Protein AF-A0A955MVJ2-F1 (afdb_monomer_lite)

Structure (mmCIF, N/CA/C/O backbone):
data_AF-A0A955MVJ2-F1
#
_entry.id   AF-A0A955MVJ2-F1
#
loop_
_atom_site.group_PDB
_atom_site.id
_atom_site.type_symbol
_atom_site.label_atom_id
_atom_site.label_alt_id
_atom_site.label_comp_id
_atom_site.label_asym_id
_atom_site.label_entity_id
_atom_site.label_seq_id
_atom_site.pdbx_PDB_ins_code
_atom_site.Cartn_x
_atom_site.Cartn_y
_atom_site.Cartn_z
_atom_site.occupancy
_atom_site.B_iso_or_equiv
_atom_site.auth_seq_id
_atom_site.auth_comp_id
_atom_site.auth_asym_id
_atom_site.auth_atom_id
_atom_site.pdbx_PDB_model_num
ATOM 1 N N . ARG A 1 1 ? -5.501 -61.114 39.879 1.00 39.62 1 ARG A N 1
ATOM 2 C CA . ARG A 1 1 ? -4.086 -61.482 40.122 1.00 39.62 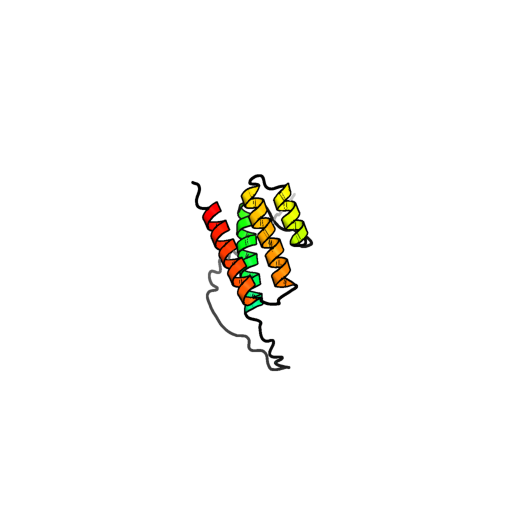1 ARG A CA 1
ATOM 3 C C . ARG A 1 1 ? -3.489 -61.675 38.732 1.00 39.62 1 ARG A C 1
ATOM 5 O O . ARG A 1 1 ? -4.021 -62.523 38.042 1.00 39.62 1 ARG A O 1
ATOM 12 N N . GLU A 1 2 ? -2.582 -60.882 38.176 1.00 45.25 2 GLU A N 1
ATOM 13 C CA . GLU A 1 2 ? -1.687 -59.824 38.658 1.00 45.25 2 GLU A CA 1
ATOM 14 C C . GLU A 1 2 ? -1.515 -58.774 37.541 1.00 45.25 2 GLU A C 1
ATOM 16 O O . GLU A 1 2 ? -1.707 -59.069 36.364 1.00 45.25 2 GLU A O 1
ATOM 21 N N . ILE A 1 3 ? -1.203 -57.543 37.942 1.00 50.28 3 ILE A N 1
ATOM 22 C CA . ILE A 1 3 ? -0.904 -56.389 37.089 1.00 50.28 3 ILE A CA 1
ATOM 23 C C . ILE A 1 3 ? 0.621 -56.304 36.984 1.00 50.28 3 ILE A C 1
ATOM 25 O O . ILE A 1 3 ? 1.287 -56.362 38.015 1.00 50.28 3 ILE A O 1
ATOM 29 N N . ALA A 1 4 ? 1.167 -56.084 35.789 1.00 41.41 4 ALA A N 1
ATOM 30 C CA . ALA A 1 4 ? 2.525 -55.568 35.638 1.00 41.41 4 ALA A CA 1
ATOM 31 C C . ALA A 1 4 ? 2.567 -54.535 34.506 1.00 41.41 4 ALA A C 1
ATOM 33 O O . ALA A 1 4 ? 2.541 -54.847 33.319 1.00 41.41 4 ALA A O 1
ATOM 34 N N . ILE A 1 5 ? 2.571 -53.283 34.950 1.00 47.62 5 ILE A N 1
ATOM 35 C CA . ILE A 1 5 ? 2.797 -52.049 34.208 1.00 47.62 5 ILE A CA 1
ATOM 36 C C . ILE A 1 5 ? 4.306 -51.921 33.978 1.00 47.62 5 ILE A C 1
ATOM 38 O O . ILE A 1 5 ? 5.084 -52.115 34.909 1.00 47.62 5 ILE A O 1
ATOM 42 N N . GLY A 1 6 ? 4.717 -51.553 32.767 1.00 37.38 6 GLY A N 1
ATOM 43 C CA . GLY A 1 6 ? 6.115 -51.277 32.441 1.00 37.38 6 GLY A CA 1
ATOM 44 C C . GLY A 1 6 ? 6.240 -50.110 31.473 1.00 37.38 6 GLY A C 1
ATOM 45 O O . GLY A 1 6 ? 6.505 -50.309 30.293 1.00 37.38 6 GLY A O 1
ATOM 46 N N . SER A 1 7 ? 6.013 -48.895 31.973 1.00 43.94 7 SER A N 1
ATOM 47 C CA . SER A 1 7 ? 6.317 -47.638 31.286 1.00 43.94 7 SER A CA 1
ATOM 48 C C . SER A 1 7 ? 7.829 -47.422 31.217 1.00 43.94 7 SER A C 1
ATOM 50 O O . SER A 1 7 ? 8.493 -47.413 32.250 1.00 43.94 7 SER A O 1
ATOM 52 N N . ALA A 1 8 ? 8.363 -47.155 30.026 1.00 51.00 8 ALA A N 1
ATOM 53 C CA . ALA A 1 8 ? 9.701 -46.595 29.857 1.00 51.00 8 ALA A CA 1
ATOM 54 C C . ALA A 1 8 ? 9.610 -45.348 28.971 1.00 51.00 8 ALA A C 1
ATOM 56 O O . ALA A 1 8 ? 9.679 -45.409 27.746 1.00 51.00 8 ALA A O 1
ATOM 57 N N . ILE A 1 9 ? 9.410 -44.205 29.627 1.00 50.03 9 ILE A N 1
ATOM 58 C CA . ILE A 1 9 ? 9.608 -42.875 29.053 1.00 50.03 9 ILE A CA 1
ATOM 59 C C . ILE A 1 9 ? 11.099 -42.575 29.201 1.00 50.03 9 ILE A C 1
ATOM 61 O O . ILE A 1 9 ? 11.569 -42.317 30.307 1.00 50.03 9 ILE A O 1
ATOM 65 N N . LEU A 1 10 ? 11.846 -42.610 28.100 1.00 49.31 10 LEU A N 1
ATOM 66 C CA . LEU A 1 10 ? 13.185 -42.030 28.041 1.00 49.31 10 LEU A CA 1
ATOM 67 C C . LEU A 1 10 ? 13.088 -40.683 27.336 1.00 49.31 10 LEU A C 1
ATOM 69 O O . LEU A 1 10 ? 13.036 -40.587 26.112 1.00 49.31 10 LEU A O 1
ATOM 73 N N . GLY A 1 11 ? 13.016 -39.639 28.159 1.00 40.03 11 GLY A N 1
ATOM 74 C CA . GLY A 1 11 ? 13.183 -38.262 27.734 1.00 40.03 11 GLY A CA 1
ATOM 75 C C . GLY A 1 11 ? 14.628 -38.009 27.321 1.00 40.03 11 GLY A C 1
ATOM 76 O O . GLY A 1 11 ? 15.557 -38.258 28.085 1.00 40.03 11 GLY A O 1
ATOM 77 N N . ALA A 1 12 ? 14.807 -37.468 26.123 1.00 44.81 12 ALA A N 1
ATOM 78 C CA . ALA A 1 12 ? 16.057 -36.864 25.694 1.00 44.81 12 ALA A CA 1
ATOM 79 C C . ALA A 1 12 ? 15.765 -35.419 25.278 1.00 44.81 12 ALA A C 1
ATOM 81 O O . ALA A 1 12 ? 15.450 -35.124 24.127 1.00 44.81 12 ALA A O 1
ATOM 82 N N . VAL A 1 13 ? 15.844 -34.511 26.251 1.00 45.72 13 VAL A N 1
ATOM 83 C CA . VAL A 1 13 ? 15.944 -33.073 25.998 1.00 45.72 13 VAL A CA 1
ATOM 84 C C . VAL A 1 13 ? 17.349 -32.816 25.465 1.00 45.72 13 VAL A C 1
ATOM 86 O O . VAL A 1 13 ? 18.327 -32.937 26.198 1.00 45.72 13 VAL A O 1
ATOM 89 N N . THR A 1 14 ? 17.462 -32.466 24.187 1.00 54.25 14 THR A N 1
ATOM 90 C CA . THR A 1 14 ? 18.704 -31.942 23.610 1.00 54.25 14 THR A CA 1
ATOM 91 C C . THR A 1 14 ? 18.475 -30.503 23.175 1.00 54.25 14 THR A C 1
ATOM 93 O O . THR A 1 14 ? 17.843 -30.212 22.164 1.00 54.25 14 THR A O 1
ATOM 96 N N . VAL A 1 15 ? 18.987 -29.578 23.987 1.00 51.84 15 VAL A N 1
ATOM 97 C CA . VAL A 1 15 ? 19.085 -28.157 23.653 1.00 51.84 15 VAL A CA 1
ATOM 98 C C . VAL A 1 15 ? 20.330 -27.981 22.786 1.00 51.84 15 VAL A C 1
ATOM 100 O O . VAL A 1 15 ? 21.439 -27.851 23.298 1.00 51.84 15 VAL A O 1
ATOM 103 N N . ALA A 1 16 ? 20.164 -28.002 21.466 1.00 52.69 16 ALA A N 1
ATOM 104 C CA . ALA A 1 16 ? 21.231 -27.641 20.539 1.00 52.69 16 ALA A CA 1
ATOM 105 C C . ALA A 1 16 ? 21.176 -26.132 20.257 1.00 52.69 16 ALA A C 1
ATOM 107 O O . ALA A 1 16 ? 20.513 -25.665 19.330 1.00 52.69 16 ALA A O 1
ATOM 108 N N . LEU A 1 17 ? 21.889 -25.361 21.084 1.00 49.47 17 LEU A N 1
ATOM 109 C CA . LEU A 1 17 ? 22.369 -24.035 20.707 1.00 49.47 17 LEU A CA 1
ATOM 110 C C . LEU A 1 17 ? 23.303 -24.175 19.499 1.00 49.47 17 LEU A C 1
ATOM 112 O O . LEU A 1 17 ? 24.316 -24.863 19.577 1.00 49.47 17 LEU A O 1
ATOM 116 N N . GLY A 1 18 ? 23.027 -23.427 18.432 1.00 43.53 18 GLY A N 1
ATOM 117 C CA . GLY A 1 18 ? 24.069 -23.037 17.487 1.00 43.53 18 GLY A CA 1
ATOM 118 C C . GLY A 1 18 ? 23.711 -23.216 16.023 1.00 43.53 18 GLY A C 1
ATOM 119 O O . GLY A 1 18 ? 24.078 -24.207 15.410 1.00 43.53 18 GLY A O 1
ATOM 120 N N . TRP A 1 19 ? 23.165 -22.166 15.410 1.00 46.56 19 TRP A N 1
ATOM 121 C CA . TRP A 1 19 ? 23.486 -21.891 14.011 1.00 46.56 19 TRP A CA 1
ATOM 122 C C . TRP A 1 19 ? 23.661 -20.401 13.762 1.00 46.56 19 TRP A C 1
ATOM 124 O O . TRP A 1 19 ? 22.758 -19.664 13.377 1.00 46.56 19 TRP A O 1
ATOM 134 N N . LYS A 1 20 ? 24.905 -19.967 13.964 1.00 48.31 20 LYS A N 1
ATOM 135 C CA . LYS A 1 20 ? 25.436 -18.721 13.431 1.00 48.31 20 LYS A CA 1
ATOM 136 C C . LYS A 1 20 ? 26.476 -19.090 12.365 1.00 48.31 20 LYS A C 1
ATOM 138 O O . LYS A 1 20 ? 27.531 -19.611 12.692 1.00 48.31 20 LYS A O 1
ATOM 143 N N . ARG A 1 21 ? 26.169 -18.710 11.118 1.00 49.00 21 ARG A N 1
ATOM 144 C CA . ARG A 1 21 ? 27.084 -18.357 10.004 1.00 49.00 21 ARG A CA 1
ATOM 145 C C . ARG A 1 21 ? 27.802 -19.450 9.172 1.00 49.00 21 ARG A C 1
ATOM 147 O O . ARG A 1 21 ? 28.830 -19.964 9.578 1.00 49.00 21 ARG A O 1
ATOM 154 N N . ARG A 1 22 ? 27.391 -19.462 7.882 1.00 52.75 22 ARG A N 1
ATOM 155 C CA . ARG A 1 22 ? 28.153 -19.616 6.604 1.00 52.75 22 ARG A CA 1
ATOM 156 C C . ARG A 1 22 ? 28.787 -21.011 6.355 1.00 52.75 22 ARG A C 1
ATOM 158 O O . ARG A 1 22 ? 29.493 -21.509 7.205 1.00 52.75 22 ARG A O 1
ATOM 165 N N . ARG A 1 23 ? 28.674 -21.682 5.196 1.00 46.91 23 ARG A N 1
ATOM 166 C CA . ARG A 1 23 ? 28.853 -21.251 3.791 1.00 46.91 23 ARG A CA 1
ATOM 167 C C . ARG A 1 23 ? 28.275 -22.276 2.783 1.00 46.91 23 ARG A C 1
ATOM 169 O O . ARG A 1 23 ? 28.371 -23.472 3.007 1.00 46.91 23 ARG A O 1
ATOM 176 N N . LYS A 1 24 ? 27.856 -21.728 1.632 1.00 44.41 24 LYS A N 1
ATOM 177 C CA . LYS A 1 24 ? 27.975 -22.196 0.228 1.00 44.41 24 LYS A CA 1
ATOM 178 C C . LYS A 1 24 ? 27.460 -23.596 -0.164 1.00 44.41 24 LYS A C 1
ATOM 180 O O . LYS A 1 24 ? 28.114 -24.599 0.084 1.00 44.41 24 LYS A O 1
ATOM 185 N N . LYS A 1 25 ? 26.420 -23.614 -1.006 1.00 42.38 25 LYS A N 1
ATOM 186 C CA . LYS A 1 25 ? 26.303 -24.580 -2.110 1.00 42.38 25 LYS A CA 1
ATOM 187 C C . LYS A 1 25 ? 26.376 -23.807 -3.428 1.00 42.38 25 LYS A C 1
ATOM 189 O O . LYS A 1 25 ? 25.528 -22.965 -3.692 1.00 42.38 25 LYS A O 1
ATOM 194 N N . VAL A 1 26 ? 27.442 -24.050 -4.184 1.00 49.91 26 VAL A N 1
ATOM 195 C CA . VAL A 1 26 ? 27.599 -23.633 -5.582 1.00 49.91 26 VAL A CA 1
ATOM 196 C C . VAL A 1 26 ? 26.963 -24.742 -6.422 1.00 49.91 26 VAL A C 1
ATOM 198 O O . VAL A 1 26 ? 27.322 -25.904 -6.237 1.00 49.91 26 VAL A O 1
ATOM 201 N N . LEU A 1 27 ? 26.001 -24.404 -7.280 1.00 51.56 27 LE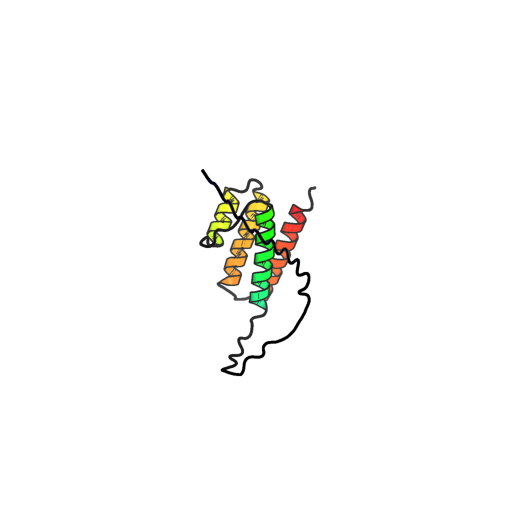U A N 1
ATOM 202 C CA . LEU A 1 27 ? 25.417 -25.309 -8.277 1.00 51.56 27 LEU A CA 1
ATOM 203 C C . LEU A 1 27 ? 25.922 -24.896 -9.674 1.00 51.56 27 LEU A C 1
ATOM 205 O O . LEU A 1 27 ? 26.070 -23.694 -9.907 1.00 51.56 27 LEU A O 1
ATOM 209 N N . PRO A 1 28 ? 26.227 -25.847 -10.577 1.00 43.50 28 PRO A N 1
ATOM 210 C CA . PRO A 1 28 ? 26.865 -25.551 -11.855 1.00 43.50 28 PRO A CA 1
ATOM 211 C C . PRO A 1 28 ? 25.866 -25.141 -12.953 1.00 43.50 28 PRO A C 1
ATOM 213 O O . PRO A 1 28 ? 24.855 -25.801 -13.166 1.00 43.50 28 PRO A O 1
ATOM 216 N N . VAL A 1 29 ? 26.228 -24.036 -13.614 1.00 49.28 29 VAL A N 1
ATOM 217 C CA . VAL A 1 29 ? 25.998 -23.572 -14.998 1.00 49.28 29 VAL A CA 1
ATOM 218 C C . VAL A 1 29 ? 24.842 -24.197 -15.794 1.00 49.28 29 VAL A C 1
ATOM 220 O O . VAL A 1 29 ? 24.900 -25.349 -16.218 1.00 49.28 29 VAL A O 1
ATOM 223 N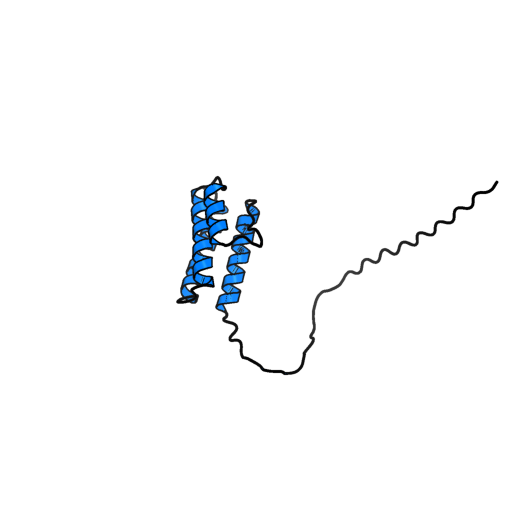 N . GLY A 1 30 ? 23.869 -23.351 -16.141 1.00 37.41 30 GLY A N 1
ATOM 224 C CA . GLY A 1 30 ? 22.875 -23.609 -17.180 1.00 37.41 30 GLY A CA 1
ATOM 225 C C . GLY A 1 30 ? 22.057 -22.354 -17.468 1.00 37.41 30 GLY A C 1
ATOM 226 O O . GLY A 1 30 ? 21.030 -22.142 -16.837 1.00 37.41 30 GLY A O 1
ATOM 227 N N . VAL A 1 31 ? 22.534 -21.546 -18.421 1.00 39.03 31 VAL A N 1
ATOM 228 C CA . VAL A 1 31 ? 21.912 -20.307 -18.923 1.00 39.03 31 VAL A CA 1
ATOM 229 C C . VAL A 1 31 ? 21.830 -19.199 -17.862 1.00 39.03 31 VAL A C 1
ATOM 231 O O . VAL A 1 31 ? 20.803 -18.995 -17.216 1.00 39.03 31 VAL A O 1
ATOM 234 N N . GLU A 1 32 ? 22.912 -18.426 -17.721 1.00 41.66 32 GLU A N 1
ATOM 235 C CA . GLU A 1 32 ? 22.792 -17.029 -17.288 1.00 41.66 32 GLU A CA 1
ATOM 236 C C . GLU A 1 32 ? 21.971 -16.300 -18.355 1.00 41.66 32 GLU A C 1
ATOM 238 O O . GLU A 1 32 ? 22.485 -15.695 -19.289 1.00 41.66 32 GLU A O 1
ATOM 243 N N . VAL A 1 33 ? 20.648 -16.376 -18.225 1.00 40.38 33 VAL A N 1
ATOM 244 C CA . VAL A 1 33 ? 19.871 -15.176 -18.471 1.00 40.38 33 VAL A CA 1
ATOM 245 C C . VAL A 1 33 ? 20.373 -14.252 -17.376 1.00 40.38 33 VAL A C 1
ATOM 247 O O . VAL A 1 33 ? 20.063 -14.482 -16.203 1.00 40.38 33 VAL A O 1
ATOM 250 N N . GLU A 1 34 ? 21.200 -13.268 -17.725 1.00 41.00 34 GLU A N 1
ATOM 251 C CA . GLU A 1 34 ? 21.235 -12.023 -16.970 1.00 41.00 34 GLU A CA 1
ATOM 252 C C . GLU A 1 34 ? 19.781 -11.554 -16.913 1.00 41.00 34 GLU A C 1
ATOM 254 O O . GLU A 1 34 ? 19.278 -10.816 -17.753 1.00 41.00 34 GLU A O 1
ATOM 259 N N . ARG A 1 35 ? 19.039 -12.058 -15.924 1.00 44.78 35 ARG A N 1
ATOM 260 C CA . ARG A 1 35 ? 17.984 -11.277 -15.333 1.00 44.78 35 ARG A CA 1
ATOM 261 C C . ARG A 1 35 ? 18.777 -10.119 -14.778 1.00 44.78 35 ARG A C 1
ATOM 263 O O . ARG A 1 35 ? 19.389 -10.270 -13.723 1.00 44.78 35 ARG A O 1
ATOM 270 N N . GLU A 1 36 ? 18.817 -9.017 -15.521 1.00 44.16 36 GLU A N 1
ATOM 271 C CA . GLU A 1 36 ? 18.816 -7.701 -14.910 1.00 44.16 36 GLU A CA 1
ATOM 272 C C . GLU A 1 36 ? 17.813 -7.818 -13.769 1.00 44.16 36 GLU A C 1
ATOM 274 O O . GLU A 1 36 ? 16.592 -7.832 -13.953 1.00 44.16 36 GLU A O 1
ATOM 279 N N . VAL A 1 37 ? 18.339 -8.099 -12.581 1.00 44.25 37 VAL A N 1
ATOM 280 C CA . VAL A 1 37 ? 17.610 -7.988 -11.341 1.00 44.25 37 VAL A CA 1
ATOM 281 C C . VAL A 1 37 ? 17.334 -6.510 -11.328 1.00 44.25 37 VAL A C 1
ATOM 283 O O . VAL A 1 37 ? 18.228 -5.762 -10.960 1.00 44.25 37 VAL A O 1
ATOM 286 N N . MET A 1 38 ? 16.180 -6.096 -11.859 1.00 50.28 38 MET A N 1
ATOM 287 C CA . MET A 1 38 ? 15.741 -4.714 -11.802 1.00 50.28 38 MET A CA 1
ATOM 288 C C . MET A 1 38 ? 15.820 -4.346 -10.322 1.00 50.28 38 MET A C 1
ATOM 290 O O . MET A 1 38 ? 14.973 -4.821 -9.551 1.00 50.28 38 MET A O 1
ATOM 294 N N . PRO A 1 39 ? 16.849 -3.591 -9.895 1.00 56.88 39 PRO A N 1
ATOM 295 C CA . PRO A 1 39 ? 17.116 -3.360 -8.473 1.00 56.88 39 PRO A CA 1
ATOM 296 C C . PRO A 1 39 ? 15.917 -2.663 -7.800 1.00 56.88 39 PRO A C 1
ATOM 298 O O . PRO A 1 39 ? 15.689 -2.751 -6.591 1.00 56.88 39 PRO A O 1
ATOM 301 N N . ASP A 1 40 ? 15.073 -2.069 -8.631 1.00 70.81 40 ASP A N 1
ATOM 302 C CA . ASP A 1 40 ? 13.853 -1.362 -8.311 1.00 70.81 40 ASP A CA 1
ATOM 303 C C . ASP A 1 40 ? 12.721 -2.273 -7.796 1.00 70.81 40 ASP A C 1
ATOM 305 O O . ASP A 1 40 ? 11.943 -1.863 -6.934 1.00 70.81 40 ASP A O 1
ATOM 309 N N . LEU A 1 41 ? 12.622 -3.539 -8.233 1.00 80.88 41 LEU A N 1
ATOM 310 C CA . LEU A 1 41 ? 11.529 -4.427 -7.793 1.00 80.88 41 LEU A CA 1
ATOM 311 C C . LEU A 1 41 ? 11.729 -4.979 -6.378 1.00 80.88 41 LEU A C 1
ATOM 313 O O . LEU A 1 41 ? 10.754 -5.164 -5.640 1.00 80.88 41 LEU A O 1
ATOM 317 N N . ASP A 1 42 ? 12.973 -5.250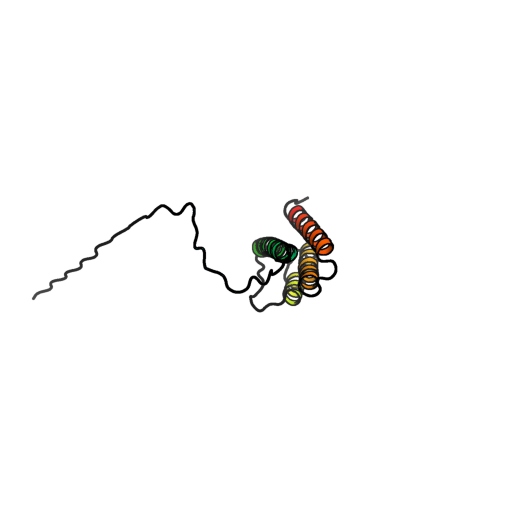 -5.983 1.00 87.00 42 ASP A N 1
ATOM 318 C CA . ASP A 1 42 ? 13.274 -5.657 -4.609 1.00 87.00 42 ASP A CA 1
ATOM 319 C C . ASP A 1 42 ? 13.100 -4.484 -3.639 1.00 87.00 42 ASP A C 1
ATOM 321 O O . ASP A 1 42 ? 12.554 -4.668 -2.547 1.00 87.00 42 ASP A O 1
ATOM 325 N N . SER A 1 43 ? 13.457 -3.272 -4.073 1.00 88.62 43 SER A N 1
ATOM 326 C CA . SER A 1 43 ? 13.199 -2.028 -3.341 1.00 88.62 43 SER A CA 1
ATOM 327 C C . SER A 1 43 ? 11.698 -1.810 -3.136 1.00 88.62 43 SER A C 1
ATOM 329 O O . SER A 1 43 ? 11.244 -1.641 -2.002 1.00 88.62 43 SER A O 1
ATOM 331 N N . LEU A 1 44 ? 10.902 -1.967 -4.199 1.00 89.88 44 LEU A N 1
ATOM 332 C CA . LEU A 1 44 ? 9.441 -1.917 -4.145 1.00 89.88 44 LEU A CA 1
ATOM 333 C C . LEU A 1 44 ? 8.887 -2.945 -3.141 1.00 89.88 44 LEU A C 1
ATOM 335 O O . LEU A 1 44 ? 8.067 -2.631 -2.280 1.00 89.88 44 LEU A O 1
ATOM 339 N N . ARG A 1 45 ? 9.367 -4.192 -3.187 1.00 91.44 45 ARG A N 1
ATOM 340 C CA . ARG A 1 45 ? 8.953 -5.239 -2.238 1.00 91.44 45 ARG A CA 1
ATOM 341 C C . ARG A 1 45 ? 9.325 -4.902 -0.792 1.00 91.44 45 ARG A C 1
ATOM 343 O O . ARG A 1 45 ? 8.575 -5.256 0.118 1.00 91.44 45 ARG A O 1
ATOM 350 N N . SER A 1 46 ? 10.474 -4.271 -0.566 1.00 92.56 46 SER A N 1
ATOM 351 C CA . SER A 1 46 ? 10.896 -3.836 0.767 1.00 92.56 46 SER A CA 1
ATOM 352 C C . SER A 1 46 ? 9.951 -2.774 1.326 1.00 92.56 46 SER A C 1
ATOM 354 O O . SER A 1 46 ? 9.466 -2.924 2.447 1.00 92.56 46 SER A O 1
ATOM 356 N N . LEU A 1 47 ? 9.608 -1.768 0.516 1.00 93.81 47 LEU A N 1
ATOM 357 C CA . LEU A 1 47 ? 8.643 -0.731 0.881 1.00 93.81 47 LEU A CA 1
ATOM 358 C C . LEU A 1 47 ? 7.276 -1.325 1.243 1.00 93.81 47 LEU A C 1
ATOM 360 O O . LEU A 1 47 ? 6.726 -0.992 2.292 1.00 93.81 47 LEU A O 1
ATOM 364 N N . LEU A 1 48 ? 6.775 -2.276 0.442 1.00 95.38 48 LEU A N 1
ATOM 365 C CA . LEU A 1 48 ? 5.525 -2.981 0.750 1.00 95.38 48 LEU A CA 1
ATOM 366 C C . LEU A 1 48 ? 5.579 -3.675 2.108 1.00 95.38 48 LEU A C 1
ATOM 368 O O . LEU A 1 48 ? 4.650 -3.547 2.890 1.00 95.38 48 LEU A O 1
ATOM 372 N N . LYS A 1 49 ? 6.668 -4.389 2.413 1.00 95.06 49 LYS A N 1
ATOM 373 C CA . LYS A 1 49 ? 6.806 -5.076 3.705 1.00 95.06 49 LYS A CA 1
ATOM 374 C C . LYS A 1 49 ? 6.782 -4.105 4.880 1.00 95.06 49 LYS A C 1
ATOM 376 O O . LYS A 1 49 ? 6.258 -4.458 5.932 1.00 95.06 49 LYS A O 1
ATOM 381 N N . THR A 1 50 ? 7.381 -2.929 4.733 1.00 95.69 50 THR A N 1
ATOM 382 C CA . THR A 1 50 ? 7.367 -1.912 5.789 1.00 95.69 50 THR A CA 1
ATOM 383 C C . THR A 1 50 ? 5.966 -1.338 5.970 1.00 95.69 50 THR A C 1
ATOM 385 O O . THR A 1 50 ? 5.499 -1.276 7.105 1.00 95.69 50 THR A O 1
ATOM 388 N N . MET A 1 51 ? 5.262 -1.018 4.878 1.00 96.31 51 MET A N 1
ATOM 389 C CA . MET A 1 51 ? 3.866 -0.579 4.951 1.00 96.31 51 MET A CA 1
ATOM 390 C C . MET A 1 51 ? 2.960 -1.663 5.552 1.00 96.31 51 MET A C 1
ATOM 392 O O . MET A 1 51 ? 2.216 -1.390 6.484 1.00 96.31 51 MET A O 1
ATOM 396 N N . ASP A 1 52 ? 3.076 -2.915 5.103 1.00 95.62 52 ASP A N 1
ATOM 397 C CA . ASP A 1 52 ? 2.284 -4.034 5.629 1.00 95.62 52 ASP A CA 1
ATOM 398 C C . ASP A 1 52 ? 2.510 -4.224 7.139 1.00 95.62 52 ASP A C 1
ATOM 400 O O . ASP A 1 52 ? 1.563 -4.490 7.874 1.00 95.62 52 ASP A O 1
ATOM 404 N N . ARG A 1 53 ? 3.742 -4.040 7.639 1.00 95.12 53 ARG A N 1
ATOM 405 C CA . ARG A 1 53 ? 4.017 -4.057 9.089 1.00 95.12 53 ARG A CA 1
ATOM 406 C C . ARG A 1 53 ? 3.369 -2.887 9.815 1.00 95.12 53 ARG A C 1
ATOM 408 O O . ARG A 1 53 ? 2.815 -3.086 10.892 1.00 95.12 53 ARG A O 1
ATOM 415 N N . PHE A 1 54 ? 3.456 -1.686 9.249 1.00 94.50 54 PHE A N 1
ATOM 416 C CA . PHE A 1 54 ? 2.819 -0.501 9.813 1.00 94.50 54 PHE A CA 1
ATOM 417 C C . PHE A 1 54 ? 1.303 -0.709 9.940 1.00 94.50 54 PHE A C 1
ATOM 419 O O . PHE A 1 54 ? 0.734 -0.516 11.011 1.00 94.50 54 PHE A O 1
ATOM 426 N N . VAL A 1 55 ? 0.658 -1.208 8.892 1.00 94.88 55 VAL A N 1
ATO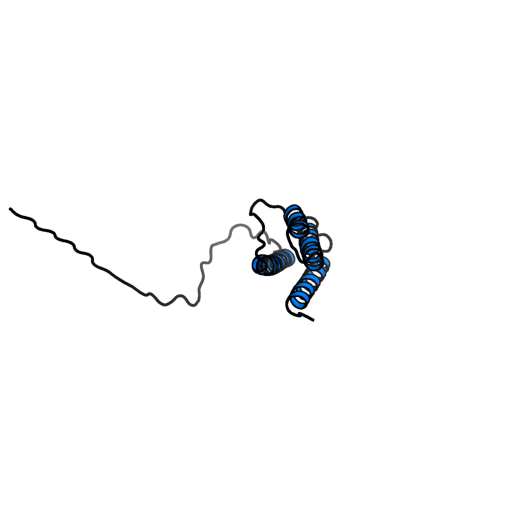M 427 C CA . VAL A 1 55 ? -0.790 -1.446 8.857 1.00 94.88 55 VAL A CA 1
ATOM 428 C C . VAL A 1 55 ? -1.202 -2.620 9.755 1.00 94.88 55 VAL A C 1
ATOM 430 O O . VAL A 1 55 ? -2.182 -2.516 10.492 1.00 94.88 55 VAL A O 1
ATOM 433 N N . SER A 1 56 ? -0.392 -3.682 9.815 1.00 94.81 56 SER A N 1
ATOM 434 C CA . SER A 1 56 ? -0.580 -4.794 10.762 1.00 94.81 56 SER A CA 1
ATOM 435 C C . SER A 1 56 ? -0.480 -4.332 12.221 1.00 94.81 56 SER A C 1
ATOM 437 O O . SER A 1 56 ? -1.283 -4.757 13.048 1.00 94.81 56 SER A O 1
ATOM 439 N N . SER A 1 57 ? 0.394 -3.366 12.544 1.00 93.44 57 SER A N 1
ATOM 440 C CA . SER A 1 57 ? 0.453 -2.764 13.892 1.00 93.44 57 SER A CA 1
ATOM 441 C C . SER A 1 57 ? -0.840 -2.044 14.304 1.00 93.44 57 SER A C 1
ATOM 443 O O . SER A 1 57 ? -1.091 -1.833 15.489 1.00 93.44 57 SER A O 1
ATOM 445 N N . LYS A 1 58 ? -1.686 -1.708 13.324 1.00 91.62 58 LYS A N 1
ATOM 446 C CA . LYS A 1 58 ? -3.008 -1.096 13.491 1.00 91.62 58 LYS A CA 1
ATOM 447 C C . LYS A 1 58 ? -4.144 -2.128 13.397 1.00 91.62 58 LYS A C 1
ATOM 449 O O . LYS A 1 58 ? -5.306 -1.744 13.329 1.00 91.62 58 LYS A O 1
ATOM 454 N N . ASN A 1 59 ? -3.820 -3.424 13.455 1.00 93.75 59 ASN A N 1
ATOM 455 C CA . ASN A 1 59 ? -4.730 -4.573 13.351 1.00 93.75 59 ASN A CA 1
ATOM 456 C C . ASN A 1 59 ? -5.411 -4.740 11.983 1.00 93.75 59 ASN A C 1
ATOM 458 O O . ASN A 1 59 ? -6.475 -5.351 11.887 1.00 93.75 59 ASN A O 1
ATOM 462 N N . PHE A 1 60 ? -4.793 -4.234 10.916 1.00 94.06 60 PHE A N 1
ATOM 463 C CA . PHE A 1 60 ? -5.256 -4.452 9.552 1.00 94.06 60 PHE A CA 1
ATOM 464 C C . PHE A 1 60 ? -4.270 -5.335 8.793 1.00 94.06 60 PHE A C 1
ATOM 466 O O . PHE A 1 60 ? -3.078 -5.056 8.728 1.00 94.06 60 PHE A O 1
ATOM 473 N N . GLU A 1 61 ? -4.773 -6.391 8.162 1.00 94.44 61 GLU A N 1
ATOM 474 C CA . GLU A 1 61 ? -3.963 -7.276 7.327 1.00 94.44 61 GLU A CA 1
ATOM 475 C C . GLU A 1 61 ? -4.645 -7.507 5.989 1.00 94.44 61 GLU A C 1
ATOM 477 O O . GLU A 1 61 ? -5.871 -7.632 5.916 1.00 94.44 61 GLU A O 1
ATOM 482 N N . ARG A 1 62 ? -3.845 -7.567 4.923 1.00 94.38 62 ARG A N 1
ATOM 483 C CA . ARG A 1 62 ? -4.336 -7.867 3.582 1.00 94.38 62 ARG A CA 1
ATOM 484 C C . ARG A 1 62 ? -4.477 -9.373 3.405 1.00 94.38 62 ARG A C 1
ATOM 486 O O . ARG A 1 62 ? -3.528 -10.122 3.628 1.00 94.38 62 ARG A O 1
ATOM 493 N N . GLY A 1 63 ? -5.640 -9.813 2.933 1.00 91.81 63 GLY A N 1
ATOM 494 C CA . GLY A 1 63 ? -5.848 -11.220 2.588 1.00 91.81 63 GLY A CA 1
ATOM 495 C C . GLY A 1 63 ? -4.923 -11.676 1.451 1.00 91.81 63 GLY A C 1
ATOM 496 O O . GLY A 1 63 ? -4.600 -10.905 0.547 1.00 91.81 63 GLY A O 1
ATOM 497 N N . SER A 1 64 ? -4.529 -12.952 1.436 1.00 88.25 64 SER A N 1
ATOM 498 C CA . SER A 1 64 ? -3.628 -13.502 0.405 1.00 88.25 64 SER A CA 1
ATOM 499 C C . SER A 1 64 ? -4.185 -13.392 -1.022 1.00 88.25 64 SER A C 1
ATOM 501 O O . SER A 1 64 ? -3.419 -13.237 -1.973 1.00 88.25 64 SER A O 1
ATOM 503 N N . SER A 1 65 ? -5.511 -13.426 -1.170 1.00 92.69 65 SER A N 1
ATOM 504 C CA . SER A 1 65 ? -6.235 -13.240 -2.433 1.00 92.69 65 SER A CA 1
ATOM 505 C C . SER A 1 65 ? -6.756 -11.812 -2.643 1.00 92.69 65 SER A C 1
ATOM 507 O O . SER A 1 65 ? -7.430 -11.540 -3.635 1.00 92.69 65 SER A O 1
ATOM 509 N N . GLU A 1 66 ? -6.505 -10.896 -1.707 1.00 93.62 66 GLU A N 1
ATOM 510 C CA . GLU A 1 66 ? -7.013 -9.527 -1.762 1.00 93.62 66 GLU A CA 1
ATOM 511 C C . GLU A 1 66 ? -6.074 -8.643 -2.592 1.00 93.62 66 GLU A C 1
ATOM 513 O O . GLU A 1 66 ? -4.880 -8.513 -2.309 1.00 93.62 66 GLU A O 1
ATOM 518 N N . THR A 1 67 ? -6.609 -8.014 -3.639 1.00 95.31 67 THR A N 1
ATOM 519 C CA . THR A 1 67 ? -5.860 -7.046 -4.456 1.00 95.31 67 THR A CA 1
ATOM 520 C C . THR A 1 67 ? -5.521 -5.793 -3.647 1.00 95.31 67 THR A C 1
ATOM 522 O O . THR A 1 67 ? -6.310 -5.401 -2.789 1.00 95.31 67 THR A O 1
ATOM 525 N N . TYR A 1 68 ? -4.432 -5.096 -3.984 1.00 95.31 68 TYR A N 1
ATOM 526 C CA . TYR A 1 68 ? -4.060 -3.835 -3.323 1.00 95.31 68 TYR A CA 1
ATOM 527 C C . TYR A 1 68 ? -5.162 -2.765 -3.383 1.00 95.31 68 TYR A C 1
ATOM 529 O O . TYR A 1 68 ? -5.397 -2.092 -2.388 1.00 95.31 68 TYR A O 1
ATOM 537 N N . HIS A 1 69 ? -5.880 -2.646 -4.508 1.00 95.50 69 HIS A N 1
ATOM 538 C CA . HIS A 1 69 ? -6.991 -1.694 -4.644 1.00 95.50 69 HIS A CA 1
ATOM 539 C C . HIS A 1 69 ? -8.134 -2.006 -3.677 1.00 95.50 69 HIS A C 1
ATOM 541 O O . HIS A 1 69 ? -8.531 -1.144 -2.905 1.00 95.50 69 HIS A O 1
ATOM 547 N N . ARG A 1 70 ? -8.590 -3.264 -3.650 1.00 96.75 70 ARG A N 1
ATOM 548 C CA . ARG A 1 70 ? -9.630 -3.709 -2.712 1.00 96.75 70 ARG A CA 1
ATOM 549 C C . ARG A 1 70 ? -9.217 -3.521 -1.252 1.00 96.75 70 ARG A C 1
ATOM 551 O O . ARG A 1 70 ? -10.043 -3.108 -0.446 1.00 96.75 70 ARG A O 1
ATOM 558 N N . PHE A 1 71 ? -7.954 -3.793 -0.924 1.00 97.31 71 PHE A N 1
ATOM 559 C CA . PHE A 1 71 ? -7.441 -3.557 0.422 1.00 97.31 71 PHE A CA 1
ATOM 560 C C . PHE A 1 71 ? -7.464 -2.067 0.784 1.00 97.31 71 PHE A C 1
ATOM 562 O O . PHE A 1 71 ? -7.942 -1.713 1.853 1.00 97.31 71 PHE A O 1
ATOM 569 N N . ALA A 1 72 ? -7.032 -1.191 -0.126 1.00 96.69 72 ALA A N 1
ATOM 570 C CA . ALA A 1 72 ? -7.110 0.258 0.053 1.00 96.69 72 ALA A CA 1
ATOM 571 C C . ALA A 1 72 ? -8.559 0.739 0.266 1.00 96.69 72 ALA A C 1
ATOM 573 O O . ALA A 1 72 ? -8.838 1.514 1.178 1.00 96.69 72 ALA A O 1
ATOM 574 N N . ASP A 1 73 ? -9.507 0.236 -0.524 1.00 96.75 73 ASP A N 1
ATOM 575 C CA . ASP A 1 73 ? -10.923 0.576 -0.351 1.00 96.75 73 ASP A CA 1
ATOM 576 C C . ASP A 1 73 ? -11.434 0.134 1.027 1.00 96.75 73 ASP A C 1
ATOM 578 O O . ASP A 1 73 ? -12.150 0.872 1.707 1.00 96.75 73 ASP A O 1
ATOM 582 N N . ARG A 1 74 ? -11.026 -1.056 1.476 1.00 96.44 74 ARG A N 1
ATOM 583 C CA . ARG A 1 74 ? -11.381 -1.580 2.793 1.00 96.44 74 ARG A CA 1
ATOM 584 C C . ARG A 1 74 ? -10.810 -0.733 3.928 1.00 96.44 74 ARG A C 1
ATOM 586 O O . ARG A 1 74 ? -11.560 -0.383 4.834 1.00 96.44 74 ARG A O 1
ATOM 593 N N . LEU A 1 75 ? -9.535 -0.349 3.854 1.00 95.44 75 LEU A N 1
ATOM 594 C CA . LEU A 1 75 ? -8.898 0.519 4.849 1.00 95.44 75 LEU A CA 1
ATOM 595 C C . LEU A 1 75 ? -9.640 1.852 4.991 1.00 95.44 75 LEU A C 1
ATOM 597 O O . LEU A 1 75 ? -9.938 2.266 6.106 1.00 95.44 75 LEU A O 1
ATOM 601 N N . THR A 1 76 ? -10.017 2.486 3.878 1.00 94.19 76 THR A N 1
ATOM 602 C CA . THR A 1 76 ? -10.777 3.751 3.898 1.00 94.19 76 THR A CA 1
ATOM 603 C C . THR A 1 76 ? -12.125 3.605 4.628 1.00 94.19 76 THR A C 1
ATOM 605 O O . THR A 1 76 ? -12.563 4.502 5.360 1.00 94.19 76 THR A O 1
ATOM 608 N N . ASN A 1 77 ? -12.785 2.456 4.470 1.00 94.06 77 ASN A N 1
ATOM 609 C CA . ASN A 1 77 ? -14.093 2.193 5.069 1.00 94.06 77 ASN A CA 1
ATOM 610 C C . ASN A 1 77 ? -14.001 1.784 6.548 1.00 94.06 77 ASN A C 1
ATOM 612 O O . ASN A 1 77 ? -14.720 2.342 7.378 1.00 94.06 77 ASN A O 1
ATOM 616 N N . GLU A 1 78 ? -13.108 0.851 6.879 1.00 94.75 78 GLU A N 1
ATOM 617 C CA . GLU A 1 78 ? -13.049 0.171 8.181 1.00 94.75 78 GLU A CA 1
ATOM 618 C C . GLU A 1 78 ? -12.142 0.867 9.205 1.00 94.75 78 GLU A C 1
ATOM 620 O O . GLU A 1 78 ? -12.351 0.720 10.407 1.00 94.75 78 GLU A O 1
ATOM 625 N N . TRP A 1 79 ? -11.144 1.640 8.768 1.00 95.00 79 TRP A N 1
ATOM 626 C CA . TRP A 1 79 ? -10.247 2.340 9.686 1.00 95.00 79 TRP A CA 1
ATOM 627 C C . TRP A 1 79 ? -10.8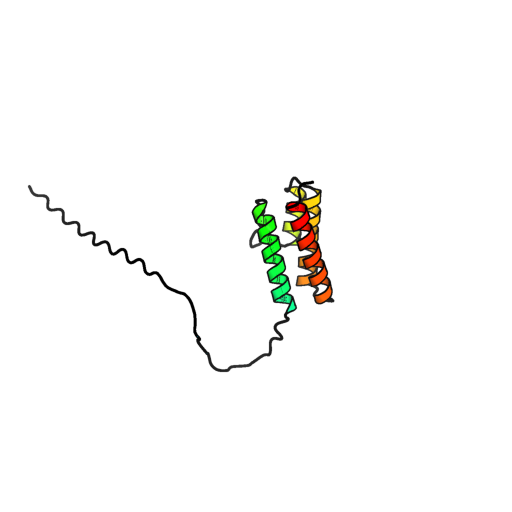87 3.647 10.169 1.00 95.00 79 TRP A C 1
ATOM 629 O O . TRP A 1 79 ? -11.382 4.459 9.381 1.00 95.00 79 TRP A O 1
ATOM 639 N N . ASN A 1 80 ? -10.906 3.832 11.491 1.00 92.38 80 ASN A N 1
ATOM 640 C CA . ASN A 1 80 ? -11.498 4.988 12.168 1.00 92.38 80 ASN A CA 1
ATOM 641 C C . ASN A 1 80 ? -10.754 6.312 11.911 1.00 92.38 80 ASN A C 1
ATOM 643 O O . ASN A 1 80 ? -11.398 7.349 11.777 1.00 92.38 80 ASN A O 1
ATOM 647 N N . GLU A 1 81 ? -9.422 6.295 11.829 1.00 92.12 81 GLU A N 1
ATOM 648 C CA . GLU A 1 81 ? -8.592 7.477 11.556 1.00 92.12 81 GLU A CA 1
ATOM 649 C C . GLU A 1 81 ? -8.670 7.819 10.062 1.00 92.12 81 GLU A C 1
ATOM 651 O O . GLU A 1 81 ? -7.820 7.399 9.284 1.00 92.12 81 GLU A O 1
ATOM 656 N N . LYS A 1 82 ? -9.726 8.526 9.638 1.00 91.94 82 LYS A N 1
ATOM 657 C CA . LYS A 1 82 ? -10.048 8.711 8.210 1.00 91.94 82 LYS A CA 1
ATOM 658 C C . LYS A 1 82 ? -8.930 9.352 7.391 1.00 91.94 82 LYS A C 1
ATOM 660 O O . LYS A 1 82 ? -8.703 8.911 6.265 1.00 91.94 82 LYS A O 1
ATOM 665 N N . ASP A 1 83 ? -8.201 10.304 7.962 1.00 91.75 83 ASP A N 1
ATOM 666 C CA . ASP A 1 83 ? -7.083 10.957 7.275 1.00 91.75 83 ASP A CA 1
ATOM 667 C C . ASP A 1 83 ? -5.922 9.978 7.055 1.00 91.75 83 ASP A C 1
ATOM 669 O O . ASP A 1 83 ? -5.474 9.780 5.925 1.00 91.75 83 ASP A O 1
ATOM 673 N N . LEU A 1 84 ? -5.507 9.266 8.109 1.00 91.75 84 LEU A N 1
ATOM 674 C CA . LEU A 1 84 ? -4.461 8.245 8.018 1.00 91.75 84 LEU A CA 1
ATOM 675 C C . LEU A 1 84 ? -4.873 7.096 7.089 1.00 91.75 84 LEU A C 1
ATOM 677 O O . LEU A 1 84 ? -4.082 6.631 6.269 1.00 91.75 84 LEU A O 1
ATOM 681 N N . ALA A 1 85 ? -6.129 6.663 7.179 1.00 93.38 85 ALA A N 1
ATOM 682 C CA . ALA A 1 85 ? -6.694 5.633 6.325 1.00 93.38 85 ALA A CA 1
ATOM 683 C C . ALA A 1 85 ? -6.646 6.041 4.851 1.00 93.38 85 ALA A C 1
ATOM 685 O O . ALA A 1 85 ? -6.270 5.224 4.011 1.00 93.38 85 ALA A O 1
ATOM 686 N N . SER A 1 86 ? -6.993 7.291 4.534 1.00 94.50 86 SER A N 1
ATOM 687 C CA . SER A 1 86 ? -6.930 7.840 3.178 1.00 94.50 86 SER A CA 1
ATOM 688 C C . SER A 1 86 ? -5.500 7.831 2.638 1.00 94.50 86 SER A C 1
ATOM 690 O O . SER A 1 86 ? -5.263 7.330 1.537 1.00 94.50 86 SER A O 1
ATOM 692 N N . GLU A 1 87 ? -4.531 8.289 3.432 1.00 95.44 87 GLU A N 1
ATOM 693 C CA . GLU A 1 87 ? -3.122 8.325 3.029 1.00 95.44 87 GLU A CA 1
ATOM 694 C C . GLU A 1 87 ? -2.540 6.928 2.794 1.00 95.44 87 GLU A C 1
ATOM 696 O O . GLU A 1 87 ? -1.938 6.661 1.749 1.00 95.44 87 GLU A O 1
ATOM 701 N N . VAL A 1 88 ? -2.780 5.993 3.717 1.00 96.06 88 VAL A N 1
ATOM 702 C CA . VAL A 1 88 ? -2.339 4.597 3.572 1.00 96.06 88 VAL A CA 1
ATOM 703 C C . VAL A 1 88 ? -3.009 3.939 2.363 1.00 96.06 88 VAL A C 1
ATOM 705 O O . VAL A 1 88 ? -2.359 3.240 1.581 1.00 96.06 88 VAL A O 1
ATOM 708 N N . SER A 1 89 ? -4.303 4.182 2.160 1.00 96.38 89 SER A N 1
ATOM 709 C CA . SER A 1 89 ? -5.042 3.671 1.000 1.00 96.38 89 SER A CA 1
ATOM 710 C C . SER A 1 89 ? -4.479 4.228 -0.309 1.00 96.38 89 SER A C 1
ATOM 712 O O . SER A 1 89 ? -4.276 3.486 -1.275 1.00 96.38 89 SER A O 1
ATOM 714 N N . GLY A 1 90 ? -4.171 5.526 -0.337 1.00 96.62 90 GLY A N 1
ATOM 715 C CA . GLY A 1 90 ? -3.502 6.190 -1.451 1.00 96.62 90 GLY A CA 1
ATOM 716 C C . GLY A 1 90 ? -2.134 5.580 -1.744 1.00 96.62 90 GLY A C 1
ATOM 717 O O . GLY A 1 90 ? -1.811 5.331 -2.908 1.00 96.62 90 GLY A O 1
ATOM 718 N N . TRP A 1 91 ? -1.372 5.253 -0.702 1.00 97.25 91 TRP A N 1
ATOM 719 C CA . TRP A 1 91 ? -0.079 4.592 -0.832 1.00 97.25 91 TRP A CA 1
ATOM 720 C C . TRP A 1 91 ? -0.197 3.208 -1.488 1.00 97.25 91 TRP A C 1
ATOM 722 O O . TRP A 1 91 ? 0.517 2.927 -2.448 1.00 97.25 91 TRP A O 1
ATOM 732 N N . TYR A 1 92 ? -1.142 2.356 -1.066 1.00 97.06 92 TYR A N 1
ATOM 733 C CA . TYR A 1 92 ? -1.348 1.038 -1.695 1.00 97.06 92 TYR A CA 1
ATOM 734 C C . TYR A 1 92 ? -1.775 1.130 -3.162 1.00 97.06 92 TYR A C 1
ATOM 736 O O . TYR A 1 92 ? -1.391 0.285 -3.976 1.00 97.06 92 TYR A O 1
ATOM 744 N N . ARG A 1 93 ? -2.561 2.149 -3.523 1.00 95.75 93 ARG A N 1
ATOM 745 C CA . ARG A 1 93 ? -2.940 2.400 -4.920 1.00 95.75 93 ARG A CA 1
ATOM 746 C C . ARG A 1 93 ? -1.733 2.838 -5.754 1.00 95.75 93 ARG A C 1
ATOM 748 O O . ARG A 1 93 ? -1.540 2.302 -6.843 1.00 95.75 93 ARG A O 1
ATOM 755 N N . ALA A 1 94 ? -0.903 3.742 -5.232 1.00 93.81 94 ALA A N 1
ATOM 756 C CA . ALA A 1 94 ? 0.337 4.169 -5.881 1.00 93.81 94 ALA A CA 1
ATOM 757 C C . ALA A 1 94 ? 1.331 3.004 -6.028 1.00 93.81 94 ALA A C 1
ATOM 759 O O . ALA A 1 94 ? 1.909 2.805 -7.094 1.00 93.81 94 ALA A O 1
ATOM 760 N N . TYR A 1 95 ? 1.444 2.157 -5.004 1.00 94.31 95 TYR A N 1
ATOM 761 C CA . TYR A 1 95 ? 2.226 0.926 -5.054 1.00 94.31 95 TYR A CA 1
ATOM 762 C C . TYR A 1 95 ? 1.760 -0.011 -6.176 1.00 94.31 95 TYR A C 1
ATOM 764 O O . TYR A 1 95 ? 2.574 -0.532 -6.940 1.00 94.31 95 TYR A O 1
ATOM 772 N N . ALA A 1 96 ? 0.446 -0.233 -6.288 1.00 93.19 96 ALA A N 1
ATOM 773 C CA . ALA A 1 96 ? -0.123 -1.068 -7.339 1.00 93.19 96 ALA A CA 1
ATOM 774 C C . ALA A 1 96 ? 0.195 -0.501 -8.729 1.00 93.19 96 ALA A C 1
ATOM 776 O O . ALA A 1 96 ? 0.607 -1.251 -9.614 1.00 93.19 96 ALA A O 1
ATOM 777 N N . HIS A 1 97 ? 0.078 0.819 -8.895 1.00 91.25 97 HIS A N 1
ATOM 778 C CA . HIS A 1 97 ? 0.464 1.497 -10.128 1.00 91.25 97 HIS A CA 1
ATOM 779 C C . HIS A 1 97 ? 1.946 1.263 -10.454 1.00 91.25 97 HIS A C 1
ATOM 781 O O . HIS A 1 97 ? 2.247 0.732 -11.517 1.00 91.25 97 HIS A O 1
ATOM 787 N N . ALA A 1 98 ? 2.860 1.528 -9.517 1.00 89.69 98 ALA A N 1
ATOM 788 C CA . ALA A 1 98 ? 4.295 1.316 -9.723 1.00 89.69 98 ALA A CA 1
ATOM 789 C C . ALA A 1 98 ? 4.649 -0.149 -10.034 1.00 89.69 98 ALA A C 1
ATOM 791 O O . ALA A 1 98 ? 5.531 -0.446 -10.839 1.00 89.69 98 ALA A O 1
ATOM 792 N N . ARG A 1 99 ? 3.925 -1.103 -9.434 1.00 88.75 99 ARG A N 1
ATOM 793 C CA . ARG A 1 99 ? 4.162 -2.536 -9.634 1.00 88.75 99 ARG A CA 1
ATOM 794 C C . ARG A 1 99 ? 3.761 -3.035 -11.022 1.00 88.75 99 ARG A C 1
ATOM 796 O O . ARG A 1 99 ? 4.415 -3.958 -11.524 1.00 88.75 99 ARG A O 1
ATOM 803 N N . PHE A 1 100 ? 2.663 -2.517 -11.572 1.00 85.19 100 PHE A N 1
ATOM 804 C CA . PHE A 1 100 ? 2.031 -3.027 -12.797 1.00 85.19 100 PHE A CA 1
ATOM 805 C C . PHE A 1 100 ? 2.173 -2.088 -14.005 1.00 85.19 100 PHE A C 1
ATOM 807 O O . PHE A 1 100 ? 1.990 -2.537 -15.133 1.00 85.19 100 PHE A O 1
ATOM 814 N N . ALA A 1 101 ? 2.563 -0.832 -13.786 1.00 82.06 101 ALA A N 1
ATOM 815 C CA . ALA A 1 101 ? 2.889 0.164 -14.801 1.00 82.06 101 ALA A CA 1
ATOM 816 C C . ALA A 1 101 ? 4.246 0.833 -14.469 1.00 82.06 101 ALA A C 1
ATOM 818 O O . ALA A 1 101 ? 4.283 1.999 -14.081 1.00 82.06 101 ALA A O 1
ATOM 819 N N . PRO A 1 102 ? 5.378 0.113 -14.621 1.00 72.31 102 PRO A N 1
ATOM 820 C CA . PRO A 1 102 ? 6.696 0.526 -14.115 1.00 72.31 102 PRO A CA 1
ATOM 821 C C . PRO A 1 102 ? 7.375 1.655 -14.919 1.00 72.31 102 PRO A C 1
ATOM 823 O O . PRO A 1 102 ? 8.586 1.852 -14.820 1.00 72.31 102 PRO A O 1
ATOM 826 N N . ALA A 1 103 ? 6.634 2.397 -15.744 1.00 78.19 103 ALA A N 1
ATOM 827 C CA . ALA A 1 103 ? 7.182 3.579 -16.398 1.00 78.19 103 ALA A CA 1
ATOM 828 C C . ALA A 1 103 ? 7.515 4.631 -15.324 1.00 78.19 103 ALA A C 1
ATOM 830 O O . ALA A 1 103 ? 6.631 5.035 -14.571 1.00 78.19 103 ALA A O 1
ATOM 831 N N . GLY A 1 104 ? 8.783 5.049 -15.236 1.00 77.56 104 GLY A N 1
ATOM 832 C CA . GLY A 1 104 ? 9.239 5.988 -14.201 1.00 77.56 104 GLY A CA 1
ATOM 833 C C . GLY A 1 104 ? 9.390 5.369 -12.806 1.00 77.56 104 GLY A C 1
ATOM 834 O O . GLY A 1 104 ? 9.247 6.068 -11.807 1.00 77.56 104 GLY A O 1
ATOM 835 N N . LEU A 1 105 ? 9.665 4.061 -12.720 1.00 80.56 105 LEU A N 1
ATOM 836 C CA . LEU A 1 105 ? 9.790 3.341 -11.448 1.00 80.56 105 LEU A CA 1
ATOM 837 C C . LEU A 1 105 ? 10.781 3.970 -10.440 1.00 80.56 105 LEU A C 1
ATOM 839 O O . LEU A 1 105 ? 10.437 3.988 -9.259 1.00 80.56 105 LEU A O 1
ATOM 843 N N . PRO A 1 106 ? 11.950 4.521 -10.834 1.00 81.12 106 PRO A N 1
ATOM 844 C CA . PRO A 1 106 ? 12.849 5.178 -9.881 1.00 81.12 106 PRO A CA 1
ATOM 845 C C . PRO A 1 106 ? 12.213 6.381 -9.169 1.00 81.12 106 PRO A C 1
ATOM 847 O O . PRO A 1 106 ? 12.311 6.495 -7.948 1.00 81.12 106 PRO A O 1
ATOM 850 N N . ASP A 1 107 ? 11.505 7.241 -9.904 1.00 84.12 107 ASP A N 1
ATOM 851 C CA . ASP A 1 107 ? 10.835 8.417 -9.333 1.00 84.12 107 ASP A CA 1
ATOM 852 C C . ASP A 1 107 ? 9.665 7.998 -8.434 1.00 84.12 107 ASP A C 1
ATOM 854 O O . ASP A 1 107 ? 9.517 8.488 -7.316 1.00 84.12 107 ASP A O 1
ATOM 858 N N . GLN A 1 108 ? 8.885 7.008 -8.880 1.00 86.94 108 GLN A N 1
ATOM 859 C CA . GLN A 1 108 ? 7.782 6.440 -8.100 1.00 86.94 108 GLN A CA 1
ATOM 860 C C . GLN A 1 108 ? 8.265 5.770 -6.807 1.00 86.94 108 GLN A C 1
ATOM 862 O O . GLN A 1 108 ? 7.575 5.817 -5.790 1.00 86.94 108 GLN A O 1
ATOM 867 N N . LEU A 1 109 ? 9.438 5.133 -6.823 1.00 87.94 109 LEU A N 1
ATOM 868 C CA . LEU A 1 109 ? 10.038 4.536 -5.630 1.00 87.94 109 LEU A CA 1
ATOM 869 C C . LEU A 1 109 ? 10.432 5.593 -4.603 1.00 87.94 109 LEU A C 1
ATOM 871 O O . LEU A 1 109 ? 10.164 5.398 -3.416 1.00 87.94 109 LEU A O 1
ATOM 875 N N . ASN A 1 110 ? 11.037 6.693 -5.053 1.00 88.25 110 ASN A N 1
ATOM 876 C CA . ASN A 1 110 ? 11.380 7.809 -4.177 1.00 88.25 110 ASN A CA 1
ATOM 877 C C . ASN A 1 110 ? 10.114 8.404 -3.551 1.00 88.25 110 ASN A C 1
ATOM 879 O O . ASN A 1 110 ? 10.034 8.489 -2.327 1.00 88.25 110 ASN A O 1
ATOM 883 N N . GLU A 1 111 ? 9.083 8.679 -4.357 1.00 90.56 111 GLU A N 1
ATOM 884 C CA . GLU A 1 111 ? 7.796 9.187 -3.867 1.00 90.56 111 GLU A CA 1
ATOM 885 C C . GLU A 1 111 ? 7.155 8.230 -2.844 1.00 90.56 111 GLU A C 1
ATOM 887 O O . GLU A 1 111 ? 6.740 8.640 -1.760 1.00 90.56 111 GLU A O 1
ATOM 892 N N . LEU A 1 112 ? 7.103 6.925 -3.142 1.00 92.94 112 LEU A N 1
ATOM 893 C CA . LEU A 1 112 ? 6.548 5.921 -2.227 1.00 92.94 112 LEU A CA 1
ATOM 894 C C . LEU A 1 112 ? 7.335 5.833 -0.915 1.00 92.94 112 LEU A C 1
ATOM 896 O O . LEU A 1 112 ? 6.737 5.615 0.142 1.00 92.94 112 LEU A O 1
ATOM 900 N N . SER A 1 113 ? 8.659 5.973 -0.975 1.00 93.06 113 SER A N 1
ATOM 901 C CA . SER A 1 113 ? 9.531 5.945 0.199 1.00 93.06 113 SER A CA 1
ATOM 902 C C . SER A 1 113 ? 9.343 7.179 1.082 1.00 93.06 113 SER A C 1
ATOM 904 O O . SER A 1 113 ? 9.256 7.050 2.307 1.00 93.06 113 SER A O 1
ATOM 906 N N . GLU A 1 114 ? 9.255 8.366 0.481 1.00 92.56 114 GLU A N 1
ATOM 907 C CA . GLU A 1 114 ? 8.992 9.623 1.189 1.00 92.56 114 GLU A CA 1
ATOM 908 C C . GLU A 1 114 ? 7.627 9.581 1.875 1.00 92.56 114 GLU A C 1
ATOM 910 O O . GLU A 1 114 ? 7.544 9.738 3.093 1.00 92.56 114 GLU A O 1
ATOM 915 N N . ARG A 1 115 ? 6.575 9.216 1.133 1.00 93.25 115 ARG A N 1
ATOM 916 C CA . ARG A 1 115 ? 5.214 9.100 1.677 1.00 93.25 115 ARG A CA 1
ATOM 917 C C . ARG A 1 115 ? 5.119 8.096 2.820 1.00 93.25 115 ARG A C 1
ATOM 919 O O . ARG A 1 115 ? 4.447 8.356 3.812 1.00 93.25 115 ARG A O 1
ATOM 926 N N . LEU A 1 116 ? 5.795 6.949 2.711 1.00 93.06 116 LEU A N 1
ATOM 927 C CA . LEU A 1 116 ? 5.846 5.969 3.799 1.00 93.06 116 LEU A CA 1
ATOM 928 C C . LEU A 1 116 ? 6.536 6.551 5.040 1.00 93.06 116 LEU A C 1
ATOM 930 O O . LEU A 1 116 ? 6.044 6.373 6.152 1.00 93.06 116 LEU A O 1
ATOM 934 N N . SER A 1 117 ? 7.654 7.253 4.851 1.00 91.75 117 SER A N 1
ATOM 935 C CA . SER A 1 117 ? 8.393 7.884 5.948 1.00 91.75 117 SER A CA 1
ATOM 936 C C . SER A 1 117 ? 7.534 8.930 6.663 1.00 91.75 117 SER A C 1
ATOM 938 O O . SER A 1 117 ? 7.467 8.937 7.893 1.00 91.75 117 SER A O 1
ATOM 940 N N . ASP A 1 118 ? 6.813 9.758 5.909 1.00 91.81 118 ASP A N 1
ATOM 941 C CA . ASP A 1 118 ? 5.908 10.775 6.448 1.00 91.81 118 ASP A CA 1
ATOM 942 C C . ASP A 1 118 ? 4.705 10.167 7.174 1.00 91.81 118 ASP A C 1
ATOM 944 O O . ASP A 1 118 ? 4.336 10.641 8.251 1.00 91.81 118 ASP A O 1
ATOM 948 N N . LEU A 1 119 ? 4.145 9.073 6.650 1.00 90.88 119 LEU A N 1
ATOM 949 C CA . LEU A 1 119 ? 3.074 8.318 7.303 1.00 90.88 119 LEU A CA 1
ATOM 950 C C . LEU A 1 119 ? 3.520 7.750 8.648 1.00 90.88 119 LEU A C 1
ATOM 952 O O . LEU A 1 119 ? 2.825 7.908 9.651 1.00 90.88 119 LEU A O 1
ATOM 956 N N . THR A 1 120 ? 4.698 7.124 8.687 1.00 88.12 120 THR A N 1
ATOM 957 C CA . THR A 1 120 ? 5.243 6.580 9.936 1.00 88.12 120 THR A CA 1
ATOM 958 C C . THR A 1 120 ? 5.558 7.683 10.942 1.00 88.12 120 THR A C 1
ATOM 960 O O . THR A 1 120 ? 5.193 7.556 12.106 1.00 88.12 120 THR A O 1
ATOM 963 N N . ARG A 1 121 ? 6.123 8.814 10.495 1.00 87.31 121 ARG A N 1
ATOM 964 C CA . ARG A 1 121 ? 6.427 9.957 11.365 1.00 87.31 121 ARG A CA 1
ATOM 965 C C . ARG A 1 121 ? 5.164 10.588 11.940 1.00 87.31 121 ARG A C 1
ATOM 967 O O . ARG A 1 121 ? 5.131 10.879 13.128 1.00 87.31 121 ARG A O 1
ATOM 974 N N . THR A 1 122 ? 4.133 10.779 11.119 1.00 85.75 122 THR A N 1
ATOM 975 C CA . THR A 1 122 ? 2.838 11.328 11.557 1.00 85.75 122 THR A CA 1
ATOM 976 C C . THR A 1 122 ? 2.145 10.393 12.548 1.00 85.75 122 THR A C 1
ATOM 978 O O . THR A 1 122 ? 1.519 10.850 13.495 1.00 85.75 122 THR A O 1
ATOM 981 N N . ALA A 1 123 ? 2.282 9.078 12.372 1.00 80.81 123 ALA A N 1
ATOM 982 C CA . ALA A 1 123 ? 1.701 8.101 13.287 1.00 80.81 123 ALA A CA 1
ATOM 983 C C . ALA A 1 123 ? 2.469 7.952 14.616 1.00 80.81 123 ALA A C 1
ATOM 985 O O . ALA A 1 123 ? 1.871 7.544 15.612 1.00 80.81 123 ALA A O 1
ATOM 986 N N . GLU A 1 124 ? 3.776 8.237 14.633 1.00 78.50 124 GLU A N 1
ATOM 987 C CA . GLU A 1 124 ? 4.624 8.218 15.837 1.00 78.50 124 GLU A CA 1
ATOM 988 C C . GLU A 1 124 ? 4.620 9.562 16.587 1.00 78.50 124 GLU A C 1
ATOM 990 O O . GLU A 1 124 ? 4.736 9.596 17.813 1.00 78.50 124 GLU A O 1
ATOM 995 N N . GLY A 1 125 ? 4.469 10.670 15.861 1.00 64.81 125 GLY A N 1
ATOM 996 C CA . GLY A 1 125 ? 4.341 12.020 16.393 1.00 64.81 125 GLY A CA 1
ATOM 997 C C . GLY A 1 125 ? 2.887 12.366 16.685 1.00 64.81 125 GLY A C 1
ATOM 998 O O . GLY A 1 125 ? 2.225 13.005 15.875 1.00 64.81 125 GLY A O 1
ATOM 999 N N . ASN A 1 126 ? 2.400 11.965 17.857 1.00 42.31 126 ASN A N 1
ATOM 1000 C CA . ASN A 1 126 ? 1.190 12.554 18.435 1.00 42.31 126 ASN A CA 1
ATOM 1001 C C . ASN A 1 126 ? 1.466 14.063 18.681 1.00 42.31 126 ASN A C 1
ATOM 1003 O O . ASN A 1 126 ? 2.535 14.352 19.231 1.00 42.31 126 ASN A O 1
ATOM 1007 N N . PRO A 1 127 ? 0.601 15.008 18.255 1.00 45.62 127 PRO A N 1
ATOM 1008 C CA . PRO A 1 127 ? 0.764 16.438 18.548 1.00 45.62 127 PRO A CA 1
ATOM 1009 C C . PRO A 1 127 ? 0.855 16.747 20.050 1.00 45.62 127 PRO A C 1
ATOM 1011 O O . PRO A 1 127 ? 0.265 15.993 20.860 1.00 45.62 127 PRO A O 1
#

pLDDT: mean 76.43, std 21.74, range [37.38, 97.31]

Radius of gyration: 24.57 Å; chains: 1; bounding box: 43×78×59 Å

Secondary structure (DSSP, 8-state):
-----------------------------S--------HHHHHHHHHHHHHHHHHHTTT----TT--HHHHHHHHHHH-S-HHHHHHHHHHHHHHHHHHH--TTHHHHHHHHHHHHHHHHHHHH---

Foldseek 3Di:
DDDDDDDDDDDDDDDDDDDDDDDDDDDDDDDPPPPPPVVLVVLLVVLVVLLQVVVVVVVQHADPPHQLQNSLVCLCVPPPPNVLSPLSSVLSVLSNCCVPVVDVSVVSSVVSVVSSVVSVCVVVDDD

Sequence (127 aa):
REIAIGSAILGAVTVALGWKRRRKKVLPVGVEVEREVMPDLDSLRSLLKTMDRFVSSKNFERGSSETYHRFADRLTNEWNEKDLASEVSGWYRAYAHARFAPAGLPDQLNELSERLSDLTRTAEGNP